Protein AF-A0A537PWV4-F1 (afdb_monomer_lite)

Sequence (95 aa):
MRLSRPIFIHAGTFDAWP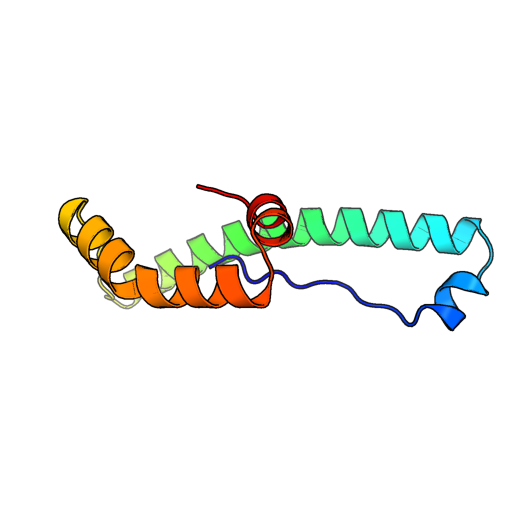DELRQAIRNAAIDAVAFQRELAVAEERQARTAMQDRGCEILELAPDAHEAFVAAVRPLRAEARHTYGDEALALAGSP

Secondary structure (DSSP, 8-state):
----------HHHHHTS-HHHHHHHHHHHHHHHHHHHHHHHHHHHHHHHHHHHTT---PPPPHHHHHHHHHHHHHHHHHHHHHHHHHHHHHTT--

Foldseek 3Di:
DPDDPDDDDDPVVLVPDPPVVNVVVVVVRVVVSVVVVVVVVVVVVVVVVVCVVVVHDDDDDDPVSVVVVCVVCVVVVVVVCVVVNPVVVVVVPDD

Radius of gyration: 19.82 Å; chains: 1; bounding box: 46×22×49 Å

pLDDT: mean 89.91, std 12.23, range [36.22, 98.31]

Structure (mmCIF, N/CA/C/O backbone):
data_AF-A0A537PWV4-F1
#
_entry.id   AF-A0A537PWV4-F1
#
loop_
_atom_site.group_PDB
_atom_site.id
_atom_site.type_symbol
_atom_site.label_atom_id
_atom_site.label_alt_id
_atom_site.label_comp_id
_atom_site.label_asym_id
_atom_site.label_entity_id
_atom_site.label_seq_id
_atom_site.pdbx_PDB_ins_code
_atom_site.Cartn_x
_atom_site.Cartn_y
_atom_site.Cartn_z
_atom_site.occupancy
_atom_site.B_iso_or_equiv
_atom_site.auth_seq_id
_atom_site.auth_comp_id
_atom_site.auth_asym_id
_atom_site.auth_atom_id
_atom_site.pdbx_PDB_model_num
ATOM 1 N N . MET A 1 1 ? -9.639 -0.144 3.603 1.00 36.22 1 MET A N 1
ATOM 2 C CA . MET A 1 1 ? -8.158 -0.275 3.726 1.00 36.22 1 MET A CA 1
ATOM 3 C C . MET A 1 1 ? -7.537 -0.272 2.333 1.00 36.22 1 MET A C 1
ATOM 5 O O . MET A 1 1 ? -7.730 -1.231 1.596 1.00 36.22 1 MET A O 1
ATOM 9 N N . ARG A 1 2 ? -6.834 0.798 1.936 1.00 51.41 2 ARG A N 1
ATOM 10 C CA . ARG A 1 2 ? -6.147 0.858 0.633 1.00 51.41 2 ARG A CA 1
ATOM 11 C C . ARG A 1 2 ? -4.859 0.035 0.695 1.00 51.41 2 ARG A C 1
ATOM 13 O O . ARG A 1 2 ? -3.801 0.571 0.997 1.00 51.41 2 ARG A O 1
ATOM 20 N N . LEU A 1 3 ? -4.947 -1.269 0.442 1.00 52.31 3 LEU A N 1
ATOM 21 C CA . LEU A 1 3 ? -3.757 -2.074 0.163 1.00 52.31 3 LEU A CA 1
ATOM 22 C C . LEU A 1 3 ? -3.132 -1.538 -1.129 1.00 52.31 3 LEU A C 1
ATOM 24 O O . LEU A 1 3 ? -3.764 -1.585 -2.185 1.00 52.31 3 LEU A O 1
ATOM 28 N N . SER A 1 4 ? -1.918 -0.994 -1.057 1.00 58.69 4 SER A N 1
ATOM 29 C CA . SER A 1 4 ? -1.157 -0.705 -2.267 1.00 58.69 4 SER A CA 1
ATOM 30 C C . SER A 1 4 ? -0.867 -2.039 -2.958 1.00 58.69 4 SER A C 1
ATOM 32 O O . SER A 1 4 ? -0.322 -2.964 -2.360 1.00 58.69 4 SER A O 1
ATOM 34 N N . ARG A 1 5 ? -1.292 -2.169 -4.217 1.00 73.25 5 ARG A N 1
ATOM 35 C CA . ARG A 1 5 ? -0.992 -3.327 -5.068 1.00 73.25 5 ARG A CA 1
ATOM 36 C C . ARG A 1 5 ? 0.032 -2.874 -6.103 1.00 73.25 5 ARG A C 1
ATOM 38 O O . ARG A 1 5 ? -0.357 -2.519 -7.214 1.00 73.25 5 ARG A O 1
ATOM 45 N N . PRO A 1 6 ? 1.313 -2.752 -5.720 1.00 83.88 6 PRO A N 1
ATOM 46 C CA . PRO A 1 6 ? 2.342 -2.342 -6.661 1.00 83.88 6 PRO A CA 1
ATOM 47 C C . PRO A 1 6 ? 2.419 -3.330 -7.828 1.00 83.88 6 PRO A C 1
ATOM 49 O O . PRO A 1 6 ? 2.294 -4.542 -7.648 1.00 83.88 6 PRO A O 1
ATOM 52 N N . ILE A 1 7 ? 2.641 -2.790 -9.023 1.00 89.88 7 ILE A N 1
ATOM 53 C CA . ILE A 1 7 ? 2.963 -3.574 -10.213 1.00 89.88 7 ILE A CA 1
ATOM 54 C C . ILE A 1 7 ? 4.486 -3.644 -10.287 1.00 89.88 7 ILE A C 1
ATOM 56 O O . ILE A 1 7 ? 5.150 -2.612 -10.381 1.00 89.88 7 ILE A O 1
ATOM 60 N N . PHE A 1 8 ? 5.034 -4.854 -10.229 1.00 91.88 8 PHE A N 1
ATOM 61 C CA . PHE A 1 8 ? 6.473 -5.086 -10.309 1.00 91.88 8 PHE A CA 1
ATOM 62 C C . PHE A 1 8 ? 6.852 -5.760 -11.623 1.00 91.88 8 PHE A C 1
ATOM 64 O O . PHE A 1 8 ? 6.122 -6.604 -12.141 1.00 91.88 8 PHE A O 1
ATOM 71 N N . ILE A 1 9 ? 8.034 -5.412 -12.122 1.00 93.75 9 ILE A N 1
ATOM 72 C CA . ILE A 1 9 ? 8.670 -6.050 -13.270 1.00 93.75 9 ILE A CA 1
ATOM 73 C C . ILE A 1 9 ? 10.164 -6.229 -12.992 1.00 93.75 9 ILE A C 1
ATOM 75 O O . ILE A 1 9 ? 10.765 -5.446 -12.256 1.00 93.75 9 ILE A O 1
ATOM 79 N N . HIS A 1 10 ? 10.768 -7.268 -13.569 1.00 96.75 10 HIS A N 1
ATOM 80 C CA . HIS A 1 10 ? 12.206 -7.496 -13.470 1.00 96.75 10 HIS A CA 1
ATOM 81 C C . HIS A 1 10 ? 12.989 -6.371 -14.170 1.00 96.75 10 HIS A C 1
ATOM 83 O O . HIS A 1 10 ? 12.829 -6.159 -15.374 1.00 96.75 10 HIS A O 1
ATOM 89 N N . ALA A 1 11 ? 13.857 -5.684 -13.420 1.00 95.25 11 ALA A N 1
ATOM 90 C CA . ALA A 1 11 ? 14.565 -4.489 -1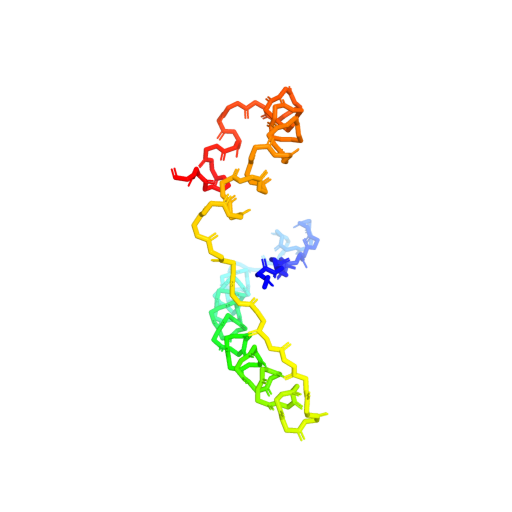3.886 1.00 95.25 11 ALA A CA 1
ATOM 91 C C . ALA A 1 11 ? 15.433 -4.755 -15.124 1.00 95.25 11 ALA A C 1
ATOM 93 O O . ALA A 1 11 ? 15.263 -4.088 -16.136 1.00 95.25 11 ALA A O 1
ATOM 94 N N . GLY A 1 12 ? 16.276 -5.796 -15.107 1.00 97.38 12 GLY A N 1
ATOM 95 C CA . GLY A 1 12 ? 17.173 -6.075 -16.237 1.00 97.38 12 GLY A CA 1
ATOM 96 C C . GLY A 1 12 ? 16.439 -6.419 -17.537 1.00 97.38 12 GLY A C 1
ATOM 97 O O . GLY A 1 12 ? 16.919 -6.115 -18.623 1.00 97.38 12 GLY A O 1
ATOM 98 N N . THR A 1 13 ? 15.248 -7.016 -17.440 1.00 96.25 13 THR A N 1
ATOM 99 C CA . THR A 1 13 ? 14.406 -7.284 -18.616 1.00 96.25 13 THR A CA 1
ATOM 100 C C . THR A 1 13 ? 13.771 -6.002 -19.124 1.00 96.25 13 THR A C 1
ATOM 102 O O . THR A 1 13 ? 13.762 -5.769 -20.327 1.00 96.25 13 THR A O 1
ATOM 105 N N . PHE A 1 14 ? 13.261 -5.176 -18.210 1.00 96.44 14 PHE A N 1
ATOM 106 C CA . PHE A 1 14 ? 12.655 -3.901 -18.554 1.00 96.44 14 PHE A CA 1
ATOM 107 C C . PHE A 1 14 ? 13.667 -2.968 -19.227 1.00 96.44 14 PHE A C 1
ATOM 109 O O . PHE A 1 14 ? 13.362 -2.403 -20.270 1.00 96.44 14 PHE A O 1
ATOM 116 N N . ASP A 1 15 ? 14.879 -2.859 -18.686 1.00 96.44 15 ASP A N 1
ATOM 117 C CA . ASP A 1 15 ? 15.922 -1.969 -19.204 1.00 96.44 15 ASP A CA 1
ATOM 118 C C . ASP A 1 15 ? 16.452 -2.411 -20.577 1.00 96.44 15 ASP A C 1
ATOM 120 O O . ASP A 1 15 ? 16.833 -1.571 -21.388 1.00 96.44 15 ASP A O 1
ATOM 124 N N . ALA A 1 16 ? 16.422 -3.715 -20.870 1.00 97.62 16 ALA A N 1
ATOM 125 C CA . ALA A 1 16 ? 16.827 -4.262 -22.164 1.00 97.62 16 ALA A CA 1
ATOM 126 C C . ALA A 1 16 ? 15.795 -4.041 -23.290 1.00 97.62 16 ALA A C 1
ATOM 128 O O . ALA A 1 16 ? 16.097 -4.299 -24.457 1.00 97.62 16 ALA A O 1
ATOM 129 N N . TRP A 1 17 ? 14.571 -3.605 -22.976 1.00 97.88 17 TRP A N 1
ATOM 130 C CA . TRP A 1 17 ? 13.544 -3.341 -23.987 1.00 97.88 17 TRP A CA 1
ATOM 131 C C . TRP A 1 17 ? 13.798 -2.045 -24.755 1.00 97.88 17 TRP A C 1
ATOM 133 O O . TRP A 1 17 ? 14.403 -1.128 -24.205 1.00 97.88 17 TRP A O 1
ATOM 143 N N . PRO A 1 18 ? 13.267 -1.905 -25.984 1.00 98.31 18 PRO A N 1
ATOM 144 C CA . PRO A 1 18 ? 13.242 -0.624 -26.683 1.00 98.31 18 PRO A CA 1
ATOM 145 C C . PRO A 1 18 ? 12.554 0.473 -25.861 1.00 98.31 18 PRO A C 1
ATOM 147 O O . PRO A 1 18 ? 11.573 0.215 -25.160 1.00 98.31 18 PRO A O 1
ATOM 150 N N . ASP A 1 19 ? 13.034 1.710 -25.992 1.00 97.81 19 ASP A N 1
ATOM 151 C CA . ASP A 1 19 ? 12.540 2.876 -25.247 1.00 97.81 19 ASP A CA 1
ATOM 152 C C . ASP A 1 19 ? 11.026 3.067 -25.372 1.00 97.81 19 ASP A C 1
ATOM 154 O O . ASP A 1 19 ? 10.348 3.319 -24.377 1.00 97.81 19 ASP A O 1
ATOM 158 N N . GLU A 1 20 ? 10.493 2.882 -26.578 1.00 97.75 20 GLU A N 1
ATOM 159 C CA . GLU A 1 20 ? 9.061 2.987 -26.862 1.00 97.75 20 GLU A CA 1
ATOM 160 C C . GLU A 1 20 ? 8.243 1.977 -26.046 1.00 97.75 20 GLU A C 1
ATOM 162 O O . GLU A 1 20 ? 7.237 2.336 -25.434 1.00 97.75 20 GLU A O 1
ATOM 167 N N . LEU A 1 21 ? 8.716 0.731 -25.940 1.00 97.12 21 LEU A N 1
ATOM 168 C CA . LEU A 1 21 ? 8.054 -0.298 -25.141 1.00 97.12 21 LEU A CA 1
ATOM 169 C C . LEU A 1 21 ? 8.147 0.010 -23.640 1.00 97.12 21 LEU A C 1
ATOM 171 O O . LEU A 1 21 ? 7.165 -0.155 -22.912 1.00 97.12 21 LEU A O 1
ATOM 175 N N . ARG A 1 22 ? 9.301 0.508 -23.172 1.00 97.50 22 ARG A N 1
ATOM 176 C CA . ARG A 1 22 ? 9.464 0.944 -21.775 1.00 97.50 22 ARG A CA 1
ATOM 177 C C . ARG A 1 22 ? 8.487 2.067 -21.429 1.00 97.50 22 ARG A C 1
ATOM 179 O O . ARG A 1 22 ? 7.881 2.034 -20.358 1.00 97.50 22 ARG A O 1
ATOM 186 N N . GLN A 1 23 ? 8.314 3.043 -22.320 1.00 97.50 23 GLN A N 1
ATOM 187 C CA . GLN A 1 23 ? 7.365 4.144 -22.133 1.00 97.50 23 GLN A CA 1
ATOM 188 C C . GLN A 1 23 ? 5.915 3.654 -22.159 1.00 97.50 23 GLN A C 1
ATOM 190 O O . GLN A 1 23 ? 5.149 3.985 -21.255 1.00 97.50 23 GLN A O 1
ATOM 195 N N . ALA A 1 24 ? 5.554 2.808 -23.126 1.00 97.44 24 ALA A N 1
ATOM 196 C CA . ALA A 1 24 ? 4.209 2.253 -23.235 1.00 97.44 24 ALA A CA 1
ATOM 197 C C . ALA A 1 24 ? 3.796 1.483 -21.970 1.00 97.44 24 ALA A C 1
ATOM 199 O O . ALA A 1 24 ? 2.710 1.706 -21.439 1.00 97.44 24 ALA A O 1
ATOM 200 N N . ILE A 1 25 ? 4.679 0.635 -21.429 1.00 96.25 25 ILE A N 1
ATOM 201 C CA . ILE A 1 25 ? 4.395 -0.117 -20.200 1.00 96.25 25 ILE A CA 1
ATOM 202 C C . ILE A 1 25 ? 4.317 0.779 -18.965 1.00 96.25 25 ILE A C 1
ATOM 204 O O . ILE A 1 25 ? 3.467 0.544 -18.107 1.00 96.25 25 ILE A O 1
ATOM 208 N N . ARG A 1 26 ? 5.144 1.828 -18.867 1.00 95.12 26 ARG A N 1
ATOM 209 C CA . ARG A 1 26 ? 5.019 2.806 -17.772 1.00 95.12 26 ARG A CA 1
ATOM 210 C C . ARG A 1 26 ? 3.662 3.505 -17.805 1.00 95.12 26 ARG A C 1
ATOM 212 O O . ARG A 1 26 ? 3.010 3.579 -16.767 1.00 95.12 26 ARG A O 1
ATOM 219 N N . ASN A 1 27 ? 3.228 3.956 -18.979 1.00 96.69 27 ASN A N 1
ATOM 220 C CA . ASN A 1 27 ? 1.937 4.622 -19.140 1.00 96.69 27 ASN A CA 1
ATOM 221 C C . ASN A 1 27 ? 0.782 3.667 -18.815 1.00 96.69 27 ASN A C 1
ATOM 223 O O . ASN A 1 27 ? -0.060 3.988 -17.983 1.00 96.69 27 ASN A O 1
ATOM 227 N N . ALA A 1 28 ? 0.815 2.444 -19.352 1.00 96.06 28 ALA A N 1
ATOM 228 C CA . ALA A 1 28 ? -0.192 1.428 -19.059 1.00 96.06 28 ALA A CA 1
ATOM 229 C C . ALA A 1 28 ? -0.272 1.087 -17.559 1.00 96.06 28 ALA A C 1
ATOM 231 O O . ALA A 1 28 ? -1.363 0.881 -17.032 1.00 96.06 28 ALA A O 1
ATOM 232 N N . ALA A 1 29 ? 0.861 1.048 -16.848 1.00 94.75 29 ALA A N 1
ATOM 233 C CA . ALA A 1 29 ? 0.875 0.829 -15.404 1.00 94.75 29 ALA A CA 1
ATOM 234 C C . ALA A 1 29 ? 0.243 1.999 -14.630 1.00 94.75 29 ALA A C 1
ATOM 236 O O . ALA A 1 29 ? -0.493 1.762 -13.673 1.00 94.75 29 ALA A O 1
ATOM 237 N N . ILE A 1 30 ? 0.497 3.247 -15.040 1.00 93.62 30 ILE A N 1
ATOM 238 C CA . ILE A 1 30 ? -0.128 4.438 -14.441 1.00 93.62 30 ILE A CA 1
ATOM 239 C C . ILE A 1 30 ? -1.649 4.385 -14.625 1.00 93.62 30 ILE A C 1
ATOM 241 O O . ILE A 1 30 ? -2.385 4.520 -13.644 1.00 93.62 30 ILE A O 1
ATOM 245 N N . ASP A 1 31 ? -2.106 4.113 -15.848 1.00 94.88 31 ASP A N 1
ATOM 246 C CA . ASP A 1 31 ? -3.530 4.035 -16.178 1.00 94.88 31 ASP A CA 1
ATOM 247 C C . ASP A 1 31 ? -4.215 2.894 -15.417 1.00 94.88 31 ASP A C 1
ATOM 249 O O . ASP A 1 31 ? -5.271 3.081 -14.809 1.00 94.88 31 ASP A O 1
ATOM 253 N N . ALA A 1 32 ? -3.579 1.720 -15.363 1.00 92.38 32 ALA A N 1
ATOM 254 C CA . ALA A 1 32 ? -4.080 0.578 -14.607 1.00 92.38 32 ALA A CA 1
ATOM 255 C C . ALA A 1 32 ? -4.204 0.890 -13.108 1.00 92.38 32 ALA A C 1
ATOM 257 O O . ALA A 1 32 ? -5.202 0.526 -12.488 1.00 92.38 32 ALA A O 1
ATOM 258 N N . VAL A 1 33 ? -3.228 1.590 -12.518 1.00 90.94 33 VAL A N 1
ATOM 259 C CA . VAL A 1 33 ? -3.274 1.989 -11.102 1.00 90.94 33 VAL A CA 1
ATOM 260 C C . VAL A 1 33 ? -4.404 2.984 -10.843 1.00 90.94 33 VAL A C 1
ATOM 262 O O . VAL A 1 33 ? -5.089 2.868 -9.824 1.00 90.94 33 VAL A O 1
ATOM 265 N N . ALA A 1 34 ? -4.617 3.955 -11.733 1.00 90.31 34 ALA A N 1
ATOM 266 C CA . ALA A 1 34 ? -5.730 4.893 -11.615 1.00 90.31 34 ALA A CA 1
ATOM 267 C C . ALA A 1 34 ? -7.076 4.151 -11.661 1.00 90.31 34 ALA A C 1
ATOM 269 O O . ALA A 1 34 ? -7.875 4.270 -10.730 1.00 90.31 34 ALA A O 1
ATOM 270 N N . PHE A 1 35 ? -7.261 3.290 -12.663 1.00 90.81 35 PHE A N 1
ATOM 271 C CA . PHE A 1 35 ? -8.465 2.477 -12.822 1.00 90.81 35 PHE A CA 1
ATOM 272 C C . PHE A 1 35 ? -8.727 1.5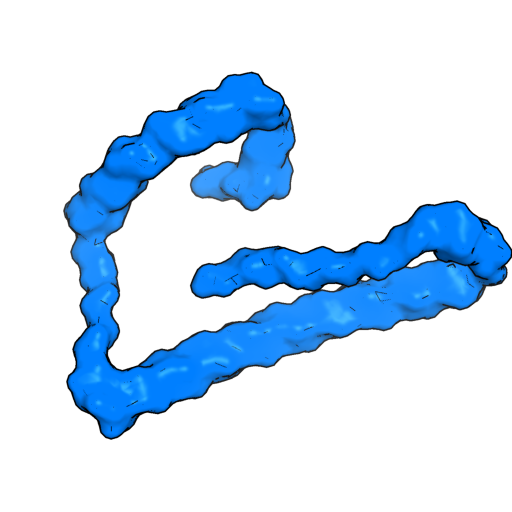63 -11.612 1.00 90.81 35 PHE A C 1
ATOM 274 O O . PHE A 1 35 ? -9.832 1.526 -11.072 1.00 90.81 35 PHE A O 1
ATOM 281 N N . GLN A 1 36 ? -7.700 0.865 -11.115 1.00 88.88 36 GLN A N 1
ATOM 282 C CA . GLN A 1 36 ? -7.823 -0.013 -9.946 1.00 88.88 36 GLN A CA 1
ATOM 283 C C . GLN A 1 36 ? -8.227 0.742 -8.674 1.00 88.88 36 GLN A C 1
ATOM 285 O O . GLN A 1 36 ? -8.944 0.192 -7.839 1.00 88.88 36 GLN A O 1
ATOM 290 N N . ARG A 1 37 ? -7.788 1.996 -8.502 1.00 89.00 37 ARG A N 1
ATOM 29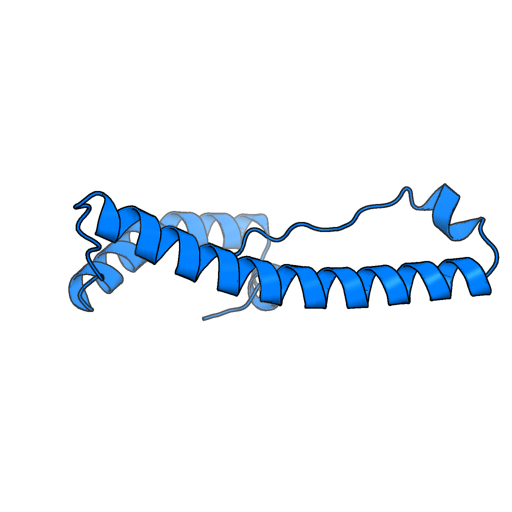1 C CA . ARG A 1 37 ? -8.167 2.817 -7.339 1.00 89.00 37 ARG A CA 1
ATOM 292 C C . ARG A 1 37 ? -9.645 3.181 -7.357 1.00 89.00 37 ARG A C 1
ATOM 294 O O . ARG A 1 37 ? -10.279 3.164 -6.304 1.00 89.00 37 ARG A O 1
ATOM 301 N N . GLU A 1 38 ? -10.182 3.504 -8.526 1.00 90.56 38 GLU A N 1
ATOM 302 C CA . GLU A 1 38 ? -11.607 3.795 -8.688 1.00 90.56 38 GLU A CA 1
ATOM 303 C C . GLU A 1 38 ? -12.455 2.546 -8.449 1.00 90.56 38 GLU A C 1
ATOM 305 O O . GLU A 1 38 ? -13.437 2.599 -7.702 1.00 90.56 38 GLU A O 1
ATOM 310 N N . LEU A 1 39 ? -12.026 1.407 -9.004 1.00 90.75 39 LEU A N 1
ATOM 311 C CA . LEU A 1 39 ? -12.696 0.129 -8.800 1.00 90.75 39 LEU A CA 1
ATOM 312 C C . LEU A 1 39 ? -12.721 -0.262 -7.319 1.00 90.75 39 LEU A C 1
ATOM 314 O O . LEU A 1 39 ? -13.786 -0.580 -6.803 1.00 90.75 39 LEU A O 1
ATOM 318 N N . ALA A 1 40 ? -11.597 -0.144 -6.607 1.00 88.00 40 ALA A N 1
ATOM 319 C CA . ALA A 1 40 ? -11.524 -0.475 -5.182 1.00 88.00 40 ALA A CA 1
ATOM 320 C C . ALA A 1 40 ? -12.502 0.351 -4.326 1.00 88.00 40 ALA A C 1
ATOM 322 O O . ALA A 1 40 ? -13.101 -0.160 -3.383 1.00 88.00 40 ALA A O 1
ATOM 323 N N . VAL A 1 41 ? -12.701 1.629 -4.664 1.00 90.50 41 VAL A N 1
ATOM 324 C CA . VAL A 1 41 ? -13.681 2.494 -3.991 1.00 90.50 41 VAL A CA 1
ATOM 325 C C . VAL A 1 41 ? -15.120 2.043 -4.285 1.00 90.50 41 VAL A C 1
ATOM 327 O O . VAL A 1 41 ? -15.986 2.109 -3.411 1.00 90.50 41 VAL A O 1
ATOM 330 N N . ALA A 1 42 ? -15.401 1.585 -5.507 1.00 91.38 42 ALA A N 1
ATOM 331 C CA . ALA A 1 42 ? -16.702 1.020 -5.850 1.00 91.38 42 ALA A CA 1
ATOM 332 C C . ALA A 1 42 ? -16.953 -0.322 -5.142 1.00 91.38 42 ALA A C 1
ATOM 334 O O . ALA A 1 42 ? -18.035 -0.514 -4.588 1.00 91.38 42 ALA A O 1
ATOM 335 N N . GLU A 1 43 ? -15.951 -1.199 -5.099 1.00 92.12 43 GLU A N 1
ATOM 336 C CA . GLU A 1 43 ? -15.994 -2.482 -4.392 1.00 92.12 43 GLU A CA 1
ATOM 337 C C . GLU A 1 43 ? -16.223 -2.289 -2.891 1.00 92.12 43 GLU A C 1
ATOM 339 O O . GLU A 1 43 ? -17.050 -2.983 -2.309 1.00 92.12 43 GLU A O 1
ATOM 344 N N . GLU A 1 44 ? -15.565 -1.309 -2.261 1.00 92.25 44 GLU A N 1
ATOM 345 C CA . GLU A 1 44 ? -15.777 -0.986 -0.845 1.00 92.25 44 GLU A CA 1
ATOM 346 C C . GLU A 1 44 ? -17.237 -0.601 -0.565 1.00 92.25 44 GLU A C 1
ATOM 348 O O . GLU A 1 44 ? -17.836 -1.097 0.392 1.00 92.25 44 GLU A O 1
ATOM 353 N N . ARG A 1 45 ? -17.855 0.216 -1.431 1.00 93.69 45 ARG A N 1
ATOM 354 C CA . ARG A 1 45 ? -19.284 0.556 -1.310 1.00 93.69 45 ARG A CA 1
ATOM 355 C C . ARG A 1 45 ? -20.185 -0.660 -1.494 1.00 93.69 45 ARG A C 1
ATOM 357 O O . ARG A 1 45 ? -21.102 -0.852 -0.702 1.00 93.69 45 ARG A O 1
ATOM 364 N N . GLN A 1 46 ? -19.926 -1.478 -2.511 1.00 95.56 46 GLN A N 1
ATOM 365 C CA . GLN A 1 46 ? -20.713 -2.685 -2.776 1.00 95.56 46 GLN A CA 1
ATOM 366 C C . GLN A 1 46 ? -20.609 -3.686 -1.622 1.00 95.56 46 GLN A C 1
ATOM 368 O O . GLN A 1 46 ? -21.622 -4.227 -1.184 1.00 95.56 46 GLN A O 1
ATOM 373 N N . ALA A 1 47 ? -19.405 -3.884 -1.083 1.00 94.00 47 ALA A N 1
ATOM 374 C CA . ALA A 1 47 ? -19.175 -4.731 0.079 1.00 94.00 47 ALA A CA 1
ATOM 375 C C . ALA A 1 47 ? -19.918 -4.202 1.312 1.00 94.00 47 ALA A C 1
ATOM 377 O O . ALA A 1 47 ? -20.537 -4.985 2.032 1.00 94.00 47 ALA A O 1
ATOM 378 N N . ARG A 1 48 ? -19.913 -2.878 1.532 1.00 94.94 48 ARG A N 1
ATOM 379 C CA . ARG A 1 48 ? -20.672 -2.231 2.612 1.00 94.94 48 ARG A CA 1
ATOM 380 C C . ARG A 1 48 ? -22.165 -2.537 2.513 1.00 94.94 48 ARG A C 1
ATOM 382 O O . ARG A 1 48 ? -22.743 -3.002 3.492 1.00 94.94 48 ARG A O 1
ATOM 389 N N . THR A 1 49 ? -22.760 -2.340 1.338 1.00 95.88 49 THR A N 1
ATOM 390 C CA . THR A 1 49 ? -24.175 -2.655 1.089 1.00 95.88 49 THR A CA 1
ATOM 391 C C . THR A 1 49 ? -24.460 -4.140 1.305 1.00 95.88 49 THR A C 1
ATOM 393 O O . THR A 1 49 ? -25.365 -4.480 2.057 1.00 95.88 49 THR A O 1
ATOM 396 N N . ALA A 1 50 ? -23.631 -5.031 0.755 1.00 97.06 50 ALA A N 1
ATOM 397 C CA . ALA A 1 50 ? -23.815 -6.473 0.909 1.00 97.06 50 ALA A CA 1
ATOM 398 C C . ALA A 1 50 ? -23.738 -6.940 2.374 1.00 97.06 50 ALA A C 1
ATOM 400 O O . ALA A 1 50 ? -24.421 -7.888 2.759 1.00 97.06 50 ALA A O 1
ATOM 401 N N . MET A 1 51 ? -22.914 -6.296 3.207 1.00 96.75 51 MET A N 1
ATOM 402 C CA . MET A 1 51 ? -22.885 -6.557 4.650 1.00 96.75 51 MET A CA 1
ATOM 403 C C . MET A 1 51 ? -24.190 -6.112 5.324 1.00 96.75 51 MET A C 1
ATOM 405 O O . MET A 1 51 ? -24.766 -6.873 6.099 1.00 96.75 51 MET A O 1
ATOM 409 N N . GLN A 1 52 ? -24.692 -4.921 4.994 1.00 96.31 52 GLN A N 1
ATOM 410 C CA . GLN A 1 52 ? -25.945 -4.394 5.547 1.00 96.31 52 GLN A CA 1
ATOM 411 C C . GLN A 1 52 ? -27.161 -5.240 5.140 1.00 96.31 52 GLN A C 1
ATOM 413 O O . GLN A 1 52 ? -27.988 -5.558 5.991 1.00 96.31 52 GLN A O 1
ATOM 418 N N . ASP A 1 53 ? -27.228 -5.691 3.885 1.00 97.31 53 ASP A N 1
ATOM 419 C CA . ASP A 1 53 ? -28.297 -6.568 3.377 1.00 97.31 53 ASP A CA 1
ATOM 420 C C . ASP A 1 53 ? -28.335 -7.923 4.101 1.00 97.31 53 ASP A C 1
ATOM 422 O O . ASP A 1 53 ? -29.382 -8.560 4.219 1.00 97.31 53 ASP A O 1
ATOM 426 N N . ARG A 1 54 ? -27.186 -8.365 4.626 1.00 97.31 54 ARG A N 1
ATOM 427 C CA . ARG A 1 54 ? -27.061 -9.573 5.454 1.00 97.31 54 ARG A CA 1
ATOM 428 C C . ARG A 1 54 ? -27.354 -9.323 6.936 1.00 97.31 54 ARG A C 1
ATOM 430 O O . ARG A 1 54 ? -27.169 -10.231 7.744 1.00 97.31 54 ARG A O 1
ATOM 437 N N . GLY A 1 55 ? -27.798 -8.119 7.293 1.00 97.12 55 GLY A N 1
ATOM 438 C CA . GLY A 1 55 ? -28.113 -7.722 8.661 1.00 97.12 55 GLY A CA 1
ATOM 439 C C . GLY A 1 55 ? -26.888 -7.402 9.520 1.00 97.12 55 GLY A C 1
ATOM 440 O O . GLY A 1 55 ? -27.011 -7.372 10.742 1.00 97.12 55 GLY A O 1
ATOM 441 N N . CYS A 1 56 ? -25.707 -7.187 8.926 1.00 97.06 56 CYS A N 1
ATOM 442 C CA . CYS A 1 56 ? -24.537 -6.748 9.683 1.00 97.06 56 CYS A CA 1
ATOM 443 C C . CYS A 1 56 ? -24.647 -5.263 10.051 1.00 97.06 56 CYS A C 1
ATOM 445 O O . CYS A 1 56 ? -24.958 -4.416 9.211 1.00 97.06 56 CYS A O 1
ATOM 447 N N . GLU A 1 57 ? -24.311 -4.945 11.297 1.00 95.25 57 GLU A N 1
ATOM 448 C CA . GLU A 1 57 ? -24.150 -3.572 11.765 1.00 95.25 57 GLU A CA 1
ATOM 449 C C . GLU A 1 57 ? -22.738 -3.064 11.448 1.00 95.25 57 GLU A C 1
ATOM 451 O O . GLU A 1 57 ? -21.750 -3.777 11.636 1.00 95.25 57 GLU A O 1
ATOM 456 N N . ILE A 1 58 ? -22.639 -1.823 10.965 1.00 92.25 58 ILE A N 1
ATOM 457 C CA . ILE A 1 58 ? -21.357 -1.168 10.692 1.00 92.25 58 ILE A CA 1
ATOM 458 C C . ILE A 1 58 ? -21.212 0.007 11.648 1.00 92.25 58 ILE A C 1
ATOM 460 O O . ILE A 1 58 ? -21.869 1.034 11.476 1.00 92.25 58 ILE A O 1
ATOM 464 N N . LEU A 1 59 ? -20.350 -0.171 12.646 1.00 92.81 59 LEU A N 1
ATOM 465 C CA . LEU A 1 59 ? -20.063 0.822 13.673 1.00 92.81 59 LEU A CA 1
ATOM 466 C C . LEU A 1 59 ? -18.955 1.766 13.203 1.00 92.81 59 LEU A C 1
ATOM 468 O O . LEU A 1 59 ? -17.846 1.329 12.899 1.00 92.81 59 LEU A O 1
ATOM 472 N N . GLU A 1 60 ? -19.255 3.061 13.180 1.00 92.38 60 GLU A N 1
ATOM 473 C CA . GLU A 1 60 ? -18.256 4.109 12.976 1.00 92.38 60 GLU A CA 1
ATOM 474 C C . GLU A 1 60 ? -17.648 4.500 14.327 1.00 92.38 60 GLU A C 1
ATOM 476 O O . GLU A 1 60 ? -18.362 4.642 15.323 1.00 92.38 60 GLU A O 1
ATOM 481 N N . LEU A 1 61 ? -16.324 4.662 14.378 1.00 93.00 61 LEU A N 1
ATOM 482 C CA . LEU A 1 61 ? -15.647 5.035 15.618 1.00 93.00 61 LEU A CA 1
ATOM 483 C C . LEU A 1 61 ? -16.024 6.463 16.019 1.00 93.00 61 LEU A C 1
ATOM 485 O O . LEU A 1 61 ? -15.856 7.406 15.245 1.00 93.00 61 LEU A O 1
ATOM 489 N N . ALA A 1 62 ? -16.475 6.622 17.263 1.00 94.94 62 ALA A N 1
ATOM 490 C CA . ALA A 1 62 ? -16.583 7.932 17.883 1.00 94.94 62 ALA A CA 1
ATOM 491 C C . ALA A 1 62 ? -15.185 8.581 18.018 1.00 94.94 62 ALA A C 1
ATOM 493 O O . ALA A 1 62 ? -14.176 7.865 18.058 1.00 94.94 62 ALA A O 1
ATOM 494 N N . PRO A 1 63 ? -15.090 9.923 18.077 1.00 95.38 63 PRO A N 1
ATOM 495 C CA . PRO A 1 63 ? -13.800 10.615 18.114 1.00 95.38 63 PRO A CA 1
ATOM 496 C C . PRO A 1 63 ? -12.879 10.159 19.256 1.00 95.38 63 PRO A C 1
ATOM 498 O O . PRO A 1 63 ? -11.690 9.945 19.039 1.00 95.38 63 PRO A O 1
ATOM 501 N N . ASP A 1 64 ? -13.435 9.931 20.445 1.00 96.12 64 ASP A N 1
ATOM 502 C CA . ASP A 1 64 ? -12.726 9.436 21.629 1.00 96.12 64 ASP A CA 1
ATOM 503 C C . ASP A 1 64 ? -12.204 8.001 21.444 1.00 96.12 64 ASP A C 1
ATOM 505 O O . ASP A 1 64 ? -11.059 7.693 21.781 1.00 96.12 64 ASP A O 1
ATOM 509 N N . ALA A 1 65 ? -13.007 7.126 20.836 1.00 95.62 65 ALA A N 1
ATOM 510 C CA . ALA A 1 65 ? -12.604 5.768 20.490 1.00 95.62 65 ALA A CA 1
ATOM 511 C C . ALA A 1 65 ? -11.489 5.757 19.430 1.00 95.62 65 ALA A C 1
ATOM 513 O O . ALA A 1 65 ? -10.557 4.952 19.510 1.00 95.62 65 ALA A O 1
ATOM 514 N N . HIS A 1 66 ? -11.541 6.675 18.461 1.00 95.44 66 HIS A N 1
ATOM 515 C CA . HIS A 1 66 ? -10.471 6.850 17.482 1.00 95.44 66 HIS A CA 1
ATOM 516 C C . HIS A 1 66 ? -9.174 7.350 18.142 1.00 95.44 66 HIS A C 1
ATOM 518 O O . HIS A 1 66 ? -8.099 6.820 17.863 1.00 95.44 66 HIS A O 1
ATOM 524 N N . GLU A 1 67 ? -9.246 8.319 19.058 1.00 96.12 67 GLU A N 1
ATOM 525 C CA . GLU A 1 67 ? -8.082 8.787 19.824 1.00 96.12 67 GLU A CA 1
ATOM 526 C C . GLU A 1 67 ? -7.456 7.672 20.668 1.00 96.12 67 GLU A C 1
ATOM 528 O O . GLU A 1 67 ? -6.231 7.510 20.667 1.00 96.12 67 GLU A O 1
ATOM 533 N N . ALA A 1 68 ? -8.284 6.862 21.333 1.00 96.38 68 ALA A N 1
ATOM 534 C CA . ALA A 1 68 ? -7.828 5.701 22.089 1.00 96.38 68 ALA A CA 1
ATOM 535 C C . ALA A 1 68 ? -7.107 4.687 21.186 1.00 96.38 68 ALA A C 1
ATOM 537 O O . ALA A 1 68 ? -6.034 4.194 21.543 1.00 96.38 68 ALA A O 1
ATOM 538 N N . PHE A 1 69 ? -7.639 4.429 19.986 1.00 95.25 69 PHE A N 1
ATOM 539 C CA . PHE A 1 69 ? -6.985 3.583 18.989 1.00 95.25 69 PHE A CA 1
ATOM 540 C C . PHE A 1 69 ? -5.629 4.156 18.552 1.00 95.25 69 PHE A C 1
ATOM 542 O O . PHE A 1 69 ? -4.620 3.451 18.593 1.00 95.25 69 PHE A O 1
ATOM 549 N N . VAL A 1 70 ? -5.570 5.448 18.207 1.00 95.06 70 VAL A N 1
ATOM 550 C CA . VAL A 1 70 ? -4.324 6.139 17.828 1.00 95.06 70 VAL A CA 1
ATOM 551 C C . VAL A 1 70 ? -3.284 6.074 18.950 1.00 95.06 70 VAL A C 1
ATOM 553 O O . VAL A 1 70 ? -2.098 5.857 18.692 1.00 95.06 70 VAL A O 1
ATOM 556 N N . ALA A 1 71 ? -3.702 6.251 20.205 1.00 95.94 71 ALA A N 1
ATOM 557 C CA . ALA A 1 71 ? -2.822 6.123 21.359 1.00 95.94 71 ALA A CA 1
ATOM 558 C C . ALA A 1 71 ? -2.279 4.695 21.504 1.00 95.94 71 ALA A C 1
ATOM 560 O O . ALA A 1 71 ? -1.073 4.529 21.696 1.00 95.94 71 ALA A O 1
ATOM 561 N N . ALA A 1 72 ? -3.137 3.684 21.344 1.00 96.62 72 ALA A N 1
ATOM 562 C CA . ALA A 1 72 ? -2.767 2.277 21.457 1.00 96.62 72 ALA A CA 1
ATOM 563 C C . ALA A 1 72 ? -1.753 1.836 20.388 1.00 96.62 72 ALA A C 1
ATOM 565 O O . ALA A 1 72 ? -0.831 1.084 20.695 1.00 96.62 72 ALA A O 1
ATOM 566 N N . VAL A 1 73 ? -1.870 2.332 19.149 1.00 95.00 73 VAL A N 1
ATOM 567 C CA . VAL A 1 73 ? -0.952 1.968 18.047 1.00 95.00 73 VAL A CA 1
ATOM 568 C C . VAL A 1 73 ? 0.312 2.832 17.977 1.00 95.00 73 VAL A C 1
ATOM 570 O O . VAL A 1 73 ? 1.206 2.566 17.173 1.00 95.00 73 VAL A O 1
ATOM 573 N N . ARG A 1 74 ? 0.434 3.859 18.827 1.00 94.06 74 ARG A N 1
ATOM 574 C CA . ARG A 1 74 ? 1.589 4.772 18.856 1.00 94.06 74 ARG A CA 1
ATOM 575 C C . ARG A 1 74 ? 2.951 4.066 18.974 1.00 94.06 74 ARG A C 1
ATOM 577 O O . ARG A 1 74 ? 3.868 4.511 18.281 1.00 94.06 74 ARG A O 1
ATOM 584 N N . PRO A 1 75 ? 3.123 2.992 19.774 1.00 95.88 75 PRO A N 1
ATOM 585 C CA . PRO A 1 75 ? 4.401 2.283 19.858 1.00 95.88 75 PRO A CA 1
ATOM 586 C C . PRO A 1 75 ? 4.858 1.700 18.515 1.00 95.88 75 PRO A C 1
ATOM 588 O O . PRO A 1 75 ? 6.034 1.815 18.188 1.00 95.88 75 PRO A O 1
ATOM 591 N N . LEU A 1 76 ? 3.935 1.185 17.691 1.00 92.56 76 LEU A N 1
ATOM 592 C CA . LEU A 1 76 ? 4.256 0.653 16.358 1.00 92.56 76 LEU A CA 1
ATOM 593 C C . LEU A 1 76 ? 4.795 1.747 15.432 1.00 92.56 76 LEU A C 1
ATOM 595 O O . LEU A 1 76 ? 5.714 1.527 14.648 1.00 92.56 76 LEU A O 1
ATOM 599 N N . ARG A 1 77 ? 4.257 2.966 15.547 1.00 87.56 77 ARG A N 1
ATOM 600 C CA . ARG A 1 77 ? 4.757 4.117 14.788 1.00 87.56 77 ARG A CA 1
ATOM 601 C C . ARG A 1 77 ? 6.137 4.566 15.274 1.00 87.56 77 ARG A C 1
ATOM 603 O O . ARG A 1 77 ? 6.947 4.999 14.460 1.00 87.56 77 ARG A O 1
ATOM 610 N N . ALA A 1 78 ? 6.405 4.477 16.576 1.00 90.50 78 ALA A N 1
ATOM 611 C CA . ALA A 1 78 ? 7.722 4.778 17.133 1.00 90.50 78 ALA A CA 1
ATOM 612 C C . ALA A 1 78 ? 8.776 3.755 16.677 1.00 90.50 78 ALA A C 1
ATOM 614 O O . ALA A 1 78 ? 9.875 4.147 16.292 1.00 90.50 78 ALA A O 1
ATOM 615 N N . GLU A 1 79 ? 8.419 2.471 16.648 1.00 92.62 79 GLU A N 1
ATOM 616 C CA . GLU A 1 79 ? 9.257 1.407 16.092 1.00 92.62 79 GLU A CA 1
ATOM 617 C C . GLU A 1 79 ? 9.532 1.640 14.603 1.00 92.62 79 GLU A C 1
ATOM 619 O O . GLU A 1 79 ? 10.688 1.706 14.196 1.00 92.62 79 GLU A O 1
ATOM 624 N N . ALA A 1 80 ? 8.492 1.889 13.801 1.00 89.62 80 ALA A N 1
ATOM 625 C CA . ALA A 1 80 ? 8.652 2.199 12.382 1.00 89.62 80 ALA A CA 1
ATOM 626 C C . ALA A 1 80 ? 9.570 3.413 12.156 1.00 89.62 80 ALA A C 1
ATOM 628 O O . ALA A 1 80 ? 10.394 3.414 11.244 1.00 89.62 80 ALA A O 1
ATOM 629 N N . ARG A 1 81 ? 9.474 4.438 13.011 1.00 90.31 81 ARG A N 1
ATOM 630 C CA . ARG A 1 81 ? 10.352 5.614 12.960 1.00 90.31 81 ARG A CA 1
ATOM 631 C C . ARG A 1 81 ? 11.799 5.266 13.269 1.00 90.31 81 ARG A C 1
ATOM 633 O O . ARG A 1 81 ? 12.690 5.786 12.607 1.00 90.31 81 ARG A O 1
ATOM 640 N N . HIS A 1 82 ? 12.032 4.379 14.229 1.00 93.12 82 HIS A N 1
ATOM 641 C CA . HIS A 1 82 ? 13.369 3.879 14.517 1.00 93.12 82 HIS A CA 1
ATOM 642 C C . HIS A 1 82 ? 13.949 3.073 13.343 1.00 93.12 82 HIS A C 1
ATOM 644 O O . HIS A 1 82 ? 15.110 3.263 12.996 1.00 93.12 82 HIS A O 1
ATOM 650 N N . THR A 1 83 ? 13.150 2.213 12.707 1.00 93.69 83 THR A N 1
ATOM 651 C CA . THR A 1 83 ? 13.610 1.331 11.622 1.00 93.69 83 THR A CA 1
ATOM 652 C C . THR A 1 83 ? 13.828 2.059 10.297 1.00 93.69 83 THR A C 1
ATOM 654 O O . THR A 1 83 ? 14.818 1.807 9.616 1.00 93.69 8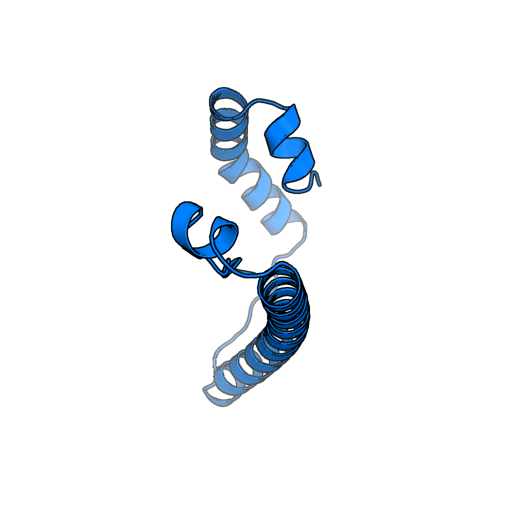3 THR A O 1
ATOM 657 N N . TYR A 1 84 ? 12.899 2.932 9.906 1.00 90.06 84 TYR A N 1
ATOM 658 C CA . TYR A 1 84 ? 12.880 3.541 8.571 1.00 90.06 84 TYR A CA 1
ATOM 659 C C . TYR A 1 84 ? 13.363 4.995 8.556 1.00 90.06 84 TYR A C 1
ATOM 661 O O . TYR A 1 84 ? 13.653 5.533 7.489 1.00 90.06 84 TYR A O 1
ATOM 669 N N . GLY A 1 85 ? 13.474 5.630 9.725 1.00 91.38 85 GLY A N 1
ATOM 670 C CA . GLY A 1 85 ? 13.806 7.043 9.844 1.00 91.38 85 GLY A CA 1
ATOM 671 C C . GLY A 1 85 ? 12.630 7.969 9.524 1.00 91.38 85 GLY A C 1
ATOM 672 O O . GLY A 1 85 ? 11.596 7.574 8.978 1.00 91.38 85 GLY A O 1
ATOM 673 N N . ASP A 1 86 ? 12.793 9.240 9.885 1.00 87.56 86 ASP A N 1
ATOM 674 C CA . ASP A 1 86 ? 11.743 10.250 9.733 1.00 87.56 86 ASP A CA 1
ATOM 675 C C . ASP A 1 86 ? 11.438 10.594 8.274 1.00 87.56 86 ASP A C 1
ATOM 677 O O . ASP A 1 86 ? 10.280 10.817 7.924 1.00 87.56 86 ASP A O 1
ATOM 681 N N . GLU A 1 87 ? 12.457 10.596 7.416 1.00 87.88 87 GLU A N 1
ATOM 682 C CA . GLU A 1 87 ? 12.317 10.956 6.005 1.00 87.88 87 GLU A CA 1
ATOM 683 C C . GLU A 1 87 ? 11.455 9.941 5.239 1.00 87.88 87 GLU A C 1
ATOM 685 O O . GLU A 1 87 ? 10.520 10.322 4.534 1.00 87.88 87 GLU A O 1
ATOM 690 N N . ALA A 1 88 ? 11.687 8.641 5.442 1.00 85.25 88 ALA A N 1
ATOM 691 C CA . ALA A 1 88 ? 10.894 7.592 4.804 1.00 85.25 88 ALA A CA 1
ATOM 692 C C . ALA A 1 88 ? 9.428 7.603 5.269 1.00 85.25 88 ALA A C 1
ATOM 694 O O . ALA A 1 88 ? 8.517 7.410 4.463 1.00 85.25 88 ALA A O 1
ATOM 695 N N . LEU A 1 89 ? 9.178 7.871 6.556 1.00 84.44 89 LEU A N 1
ATOM 696 C CA . LEU A 1 89 ? 7.814 7.993 7.074 1.00 84.44 89 LEU A CA 1
ATOM 697 C C . LEU A 1 89 ? 7.095 9.239 6.555 1.00 84.44 89 LEU A C 1
ATOM 699 O O . LEU A 1 89 ? 5.894 9.174 6.308 1.00 84.44 89 LEU A O 1
ATOM 703 N N . ALA A 1 90 ? 7.807 10.351 6.356 1.00 84.00 90 ALA A N 1
ATOM 704 C CA . ALA A 1 90 ? 7.224 11.548 5.757 1.00 84.00 90 ALA A CA 1
ATOM 705 C C . ALA A 1 90 ? 6.747 11.286 4.315 1.00 84.00 90 ALA A C 1
ATOM 707 O O . ALA A 1 90 ? 5.680 11.761 3.925 1.00 84.00 90 ALA A O 1
ATOM 708 N N . LEU A 1 91 ? 7.491 10.479 3.547 1.00 81.56 91 LEU A N 1
ATOM 709 C CA . LEU A 1 91 ? 7.133 10.085 2.177 1.00 81.56 91 LEU A CA 1
ATOM 710 C C . LEU A 1 91 ? 5.920 9.146 2.103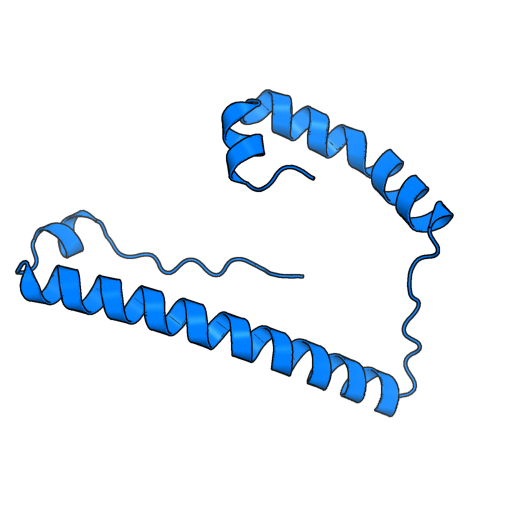 1.00 81.56 91 LEU A C 1
ATOM 712 O O . LEU A 1 91 ? 5.183 9.173 1.119 1.00 81.56 91 LEU A O 1
ATOM 716 N N . ALA A 1 92 ? 5.689 8.329 3.134 1.00 73.81 92 ALA A N 1
ATOM 717 C CA . ALA A 1 92 ? 4.534 7.431 3.215 1.00 73.81 92 ALA A CA 1
ATOM 718 C C . ALA A 1 92 ? 3.202 8.164 3.486 1.00 73.81 92 ALA A C 1
ATOM 720 O O . ALA A 1 92 ? 2.145 7.531 3.507 1.00 73.81 92 ALA A O 1
ATOM 721 N N . GLY A 1 93 ? 3.255 9.486 3.664 1.00 64.25 93 GLY A N 1
ATOM 722 C CA . GLY A 1 93 ? 2.153 10.306 4.138 1.00 64.25 93 GLY A CA 1
ATOM 723 C C . GLY A 1 93 ? 2.242 10.463 5.650 1.00 64.25 93 GLY A C 1
ATOM 724 O O . GLY A 1 93 ? 1.926 9.545 6.408 1.00 64.25 93 GLY A O 1
ATOM 725 N N . SER A 1 94 ? 2.670 11.646 6.093 1.00 43.25 94 SER A N 1
ATOM 726 C CA . SER A 1 94 ? 2.383 12.089 7.459 1.00 43.25 94 SER A CA 1
ATOM 727 C C . SER A 1 94 ? 0.867 12.244 7.645 1.00 43.25 94 SER A C 1
ATOM 729 O O . SER A 1 94 ? 0.160 12.457 6.656 1.00 43.25 94 SER A O 1
ATOM 731 N N . PRO A 1 95 ? 0.350 12.162 8.886 1.00 47.50 95 PRO A N 1
ATOM 732 C CA . PRO A 1 95 ? -0.910 12.834 9.185 1.00 47.50 95 PRO A CA 1
ATOM 733 C C . PRO A 1 95 ? -0.842 14.317 8.794 1.00 47.50 95 PRO A C 1
ATOM 735 O O . PRO A 1 95 ? 0.264 14.903 8.900 1.00 47.50 95 PRO A O 1
#